Protein AF-A0A3D2XGV3-F1 (afdb_monomer)

Foldseek 3Di:
DLVVLQVVLVVAPDLVRNLVSLVVSLVVLVVVLVVLVVQVVDPPHDHDPVVNVVSVVVNVVSVVCNVVSVVD

pLDDT: mean 95.12, std 5.98, range [54.66, 98.5]

Secondary structure (DSSP, 8-state):
-HHHHHHHHTT-SSHHHHHHHHHHHHHHHHHHHHHHHHHHT-TTS---HHHHHHHHHHHHHHHHHHHHHHH-

Solvent-accessible surface area (backbone atoms only — not comparable to full-atom values): 4011 Å² total; per-residue (Å²): 109,36,67,56,30,50,57,53,28,75,70,40,93,40,70,69,48,25,47,50,30,42,51,50,20,46,49,49,47,50,53,50,49,53,50,50,53,55,39,66,71,34,93,89,49,94,61,65,70,65,58,57,54,56,47,50,53,51,46,54,52,45,52,49,52,50,55,57,69,63,74,110

Radius of gyration: 14.16 Å; Cα contacts (8 Å, |Δi|>4): 52; chains: 1; bounding box: 36×17×42 Å

Nearest PDB structures (foldseek):
  6jyi-assembly1_B  TM=5.050E-01  e=7.604E+00  Bacillus cereus ATCC 14579
  6voa-assembly1_B  TM=4.233E-01  e=7.604E+00  Bos taurus

Structure (mmCIF, N/CA/C/O backbone):
data_AF-A0A3D2XGV3-F1
#
_entry.id   AF-A0A3D2XGV3-F1
#
loop_
_atom_site.group_PDB
_atom_site.id
_atom_site.type_symbol
_atom_site.label_atom_id
_atom_site.label_alt_id
_atom_site.label_comp_id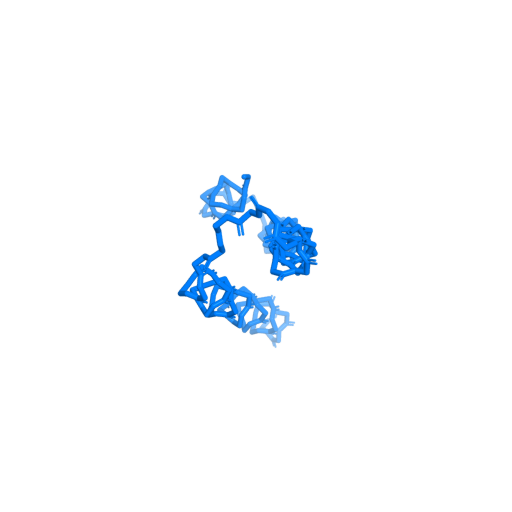
_atom_site.label_asym_id
_atom_site.label_entity_id
_atom_site.label_seq_id
_atom_site.pdbx_PDB_ins_code
_atom_site.Cartn_x
_atom_site.Cartn_y
_atom_site.Cartn_z
_atom_site.occupancy
_atom_site.B_iso_or_equiv
_atom_site.auth_seq_id
_atom_site.auth_comp_id
_atom_site.auth_asym_id
_atom_site.auth_atom_id
_atom_site.pdbx_PDB_model_num
ATOM 1 N N . SER A 1 1 ? 8.626 1.134 3.083 1.00 86.12 1 SER A N 1
ATOM 2 C CA . SER A 1 1 ? 7.885 1.759 4.191 1.00 86.12 1 SER A CA 1
ATOM 3 C C . SER A 1 1 ? 6.427 1.295 4.303 1.00 86.12 1 SER A C 1
ATOM 5 O O . SER A 1 1 ? 5.944 1.205 5.426 1.00 86.12 1 SER A O 1
ATOM 7 N N . ILE A 1 2 ? 5.761 0.878 3.205 1.00 97.06 2 ILE A N 1
ATOM 8 C CA . ILE A 1 2 ? 4.329 0.483 3.193 1.00 97.06 2 ILE A CA 1
ATOM 9 C C . ILE A 1 2 ? 3.977 -0.485 4.334 1.00 97.06 2 ILE A C 1
ATOM 11 O O . ILE A 1 2 ? 3.107 -0.202 5.155 1.00 97.06 2 ILE A O 1
ATOM 15 N N . GLY A 1 3 ? 4.690 -1.612 4.417 1.00 97.25 3 GLY A N 1
ATOM 16 C CA . GLY A 1 3 ? 4.439 -2.637 5.434 1.00 97.25 3 GLY A CA 1
ATOM 17 C C . GLY A 1 3 ? 4.698 -2.172 6.870 1.00 97.25 3 GLY A C 1
ATOM 18 O O . GLY A 1 3 ? 4.005 -2.619 7.777 1.00 97.25 3 GLY A O 1
ATOM 19 N N . ALA A 1 4 ? 5.635 -1.242 7.085 1.00 97.88 4 ALA A N 1
ATOM 20 C CA . ALA A 1 4 ? 5.918 -0.703 8.415 1.00 97.88 4 ALA A CA 1
ATOM 21 C C . ALA A 1 4 ? 4.728 0.117 8.934 1.00 97.88 4 ALA A C 1
ATOM 23 O O . ALA A 1 4 ? 4.238 -0.143 10.029 1.00 97.88 4 ALA A O 1
ATOM 24 N N . ASN A 1 5 ? 4.181 1.010 8.104 1.00 97.75 5 ASN A N 1
ATOM 25 C CA . ASN A 1 5 ? 2.982 1.779 8.444 1.00 97.75 5 ASN A CA 1
ATOM 26 C C . ASN A 1 5 ? 1.756 0.878 8.682 1.00 97.75 5 ASN A C 1
ATOM 28 O O . ASN A 1 5 ? 0.968 1.132 9.593 1.00 97.75 5 ASN A O 1
ATOM 32 N N . VAL A 1 6 ? 1.600 -0.199 7.901 1.00 98.12 6 VAL A N 1
ATOM 33 C CA . VAL A 1 6 ? 0.535 -1.200 8.114 1.00 98.12 6 VAL A CA 1
ATOM 34 C C . VAL A 1 6 ? 0.704 -1.929 9.447 1.00 98.12 6 VAL A C 1
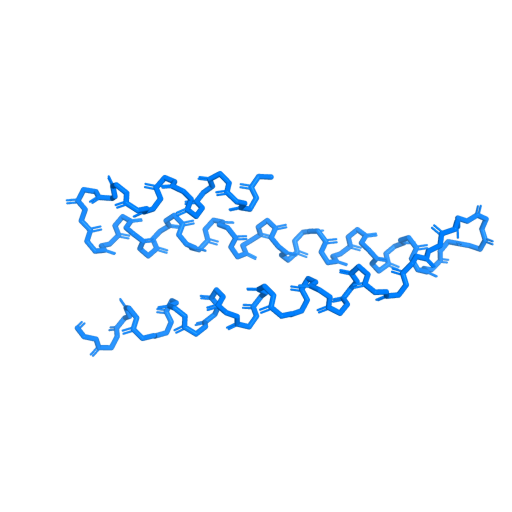ATOM 36 O O . VAL A 1 6 ? -0.287 -2.151 10.145 1.00 98.12 6 VAL A O 1
ATOM 39 N N . PHE A 1 7 ? 1.937 -2.300 9.802 1.00 97.94 7 PHE A N 1
ATOM 40 C CA . PHE A 1 7 ? 2.248 -2.981 11.058 1.00 97.94 7 PHE A CA 1
ATOM 41 C C . PHE A 1 7 ? 2.012 -2.069 12.266 1.00 97.94 7 PHE A C 1
ATOM 43 O O . PHE A 1 7 ? 1.368 -2.466 13.234 1.00 97.94 7 PHE A O 1
ATOM 50 N N . GLU A 1 8 ? 2.447 -0.814 12.185 1.00 97.00 8 GLU A N 1
ATOM 51 C CA . GLU A 1 8 ? 2.171 0.183 13.216 1.00 97.00 8 GLU A CA 1
ATOM 52 C C . GLU A 1 8 ? 0.677 0.471 13.384 1.00 97.00 8 GLU A C 1
ATOM 54 O O . GLU A 1 8 ? 0.218 0.684 14.506 1.00 97.00 8 GLU A O 1
ATOM 59 N N . ALA A 1 9 ? -0.092 0.465 12.291 1.00 97.44 9 ALA A N 1
ATOM 60 C CA . ALA A 1 9 ? -1.538 0.643 12.349 1.00 97.44 9 ALA A CA 1
ATOM 61 C C . ALA A 1 9 ? -2.230 -0.469 13.153 1.00 97.44 9 ALA A C 1
ATOM 63 O O . ALA A 1 9 ? -3.271 -0.211 13.748 1.00 97.44 9 ALA A O 1
ATOM 64 N N . GLN A 1 10 ? -1.655 -1.676 13.244 1.00 96.69 10 GLN A N 1
ATOM 65 C CA . GLN A 1 10 ? -2.225 -2.754 14.070 1.00 96.69 10 GLN A CA 1
ATOM 66 C C . GLN A 1 10 ? -2.250 -2.411 15.565 1.00 96.69 10 GLN A C 1
ATOM 68 O O . GLN A 1 10 ? -3.058 -2.964 16.303 1.00 96.69 10 GLN A O 1
ATOM 73 N N . ASN A 1 11 ? -1.391 -1.488 16.003 1.00 97.00 11 ASN A N 1
ATOM 74 C CA . ASN A 1 11 ? -1.291 -1.023 17.386 1.00 97.00 11 ASN A CA 1
ATOM 75 C C . ASN A 1 11 ? -1.752 0.439 17.524 1.00 97.00 11 ASN A C 1
ATOM 77 O O . ASN A 1 11 ? -1.246 1.172 18.370 1.00 97.00 11 ASN A O 1
ATOM 81 N N . ALA A 1 12 ? -2.663 0.888 16.656 1.00 96.81 12 ALA A N 1
ATOM 82 C CA . ALA A 1 12 ? -3.145 2.264 16.660 1.00 96.81 12 ALA A CA 1
ATOM 83 C C . ALA A 1 12 ? -3.902 2.616 17.950 1.00 96.81 12 ALA A C 1
ATOM 85 O O . ALA A 1 12 ? -4.737 1.850 18.432 1.00 96.81 12 ALA A O 1
ATOM 86 N N . GLU A 1 13 ? -3.672 3.825 18.459 1.00 96.06 13 GLU A N 1
ATOM 87 C CA . GLU A 1 13 ? -4.277 4.315 19.710 1.00 96.06 13 GLU A CA 1
ATOM 88 C C . GLU A 1 13 ? -5.756 4.690 19.542 1.00 96.06 13 GLU A C 1
ATOM 90 O O . GLU A 1 13 ? -6.518 4.802 20.502 1.00 96.06 13 GLU A O 1
ATOM 95 N N . SER A 1 14 ? -6.180 4.909 18.298 1.00 96.88 14 SER A N 1
ATOM 96 C CA . SER A 1 14 ? -7.562 5.206 17.950 1.00 96.88 14 SER A CA 1
ATOM 97 C C . SER A 1 14 ? -7.871 4.791 16.518 1.00 96.88 14 SER A C 1
ATOM 99 O O . SER A 1 14 ? -6.987 4.559 15.692 1.00 96.88 14 SER A O 1
ATOM 101 N N . ARG A 1 15 ? -9.158 4.789 16.171 1.00 95.94 15 ARG A N 1
ATOM 102 C CA . ARG A 1 15 ? -9.591 4.565 14.790 1.00 95.94 15 ARG A CA 1
ATOM 103 C C . ARG A 1 15 ? -9.089 5.647 13.829 1.00 95.94 15 ARG A C 1
ATOM 105 O O . ARG A 1 15 ? -8.763 5.346 12.684 1.00 95.94 15 ARG A O 1
ATOM 112 N N . ALA A 1 16 ? -9.025 6.901 14.275 1.00 97.19 16 ALA A N 1
ATOM 113 C CA . ALA A 1 16 ? -8.496 7.989 13.458 1.00 97.19 16 ALA A CA 1
ATOM 114 C C . ALA A 1 16 ? -7.000 7.788 13.171 1.00 97.19 16 ALA A C 1
ATOM 116 O O . ALA A 1 16 ? -6.580 7.963 12.027 1.00 97.19 16 ALA A O 1
ATOM 117 N N . ASP A 1 17 ? -6.239 7.351 14.179 1.00 97.75 17 ASP A N 1
ATOM 118 C CA . ASP A 1 17 ? -4.823 6.998 14.045 1.00 97.75 17 ASP A CA 1
ATOM 119 C C . ASP A 1 17 ? -4.628 5.793 13.107 1.00 97.75 17 ASP A C 1
ATOM 121 O O . ASP A 1 17 ? -3.859 5.873 12.151 1.00 97.75 17 ASP A O 1
ATOM 125 N N . PHE A 1 18 ? -5.438 4.736 13.253 1.00 98.25 18 PHE A N 1
ATOM 126 C CA . PHE A 1 18 ? -5.446 3.594 12.329 1.00 98.25 18 PHE A CA 1
ATOM 127 C C . PHE A 1 18 ? -5.623 4.044 10.872 1.00 98.25 18 PHE A C 1
ATOM 129 O O . PHE A 1 18 ? -4.833 3.696 9.993 1.00 98.25 18 PHE A O 1
A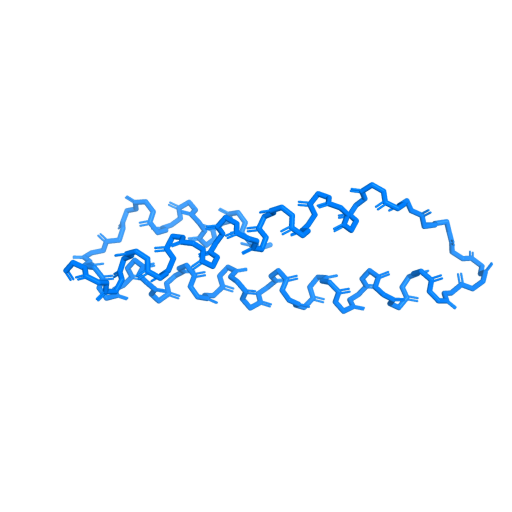TOM 136 N N . ILE A 1 19 ? -6.650 4.861 10.600 1.00 97.94 19 ILE A N 1
ATOM 137 C CA . ILE A 1 19 ? -6.920 5.382 9.252 1.00 97.94 19 ILE A CA 1
ATOM 138 C C . ILE A 1 19 ? -5.763 6.262 8.772 1.00 97.94 19 ILE A C 1
ATOM 140 O O . ILE A 1 19 ? -5.431 6.238 7.585 1.00 97.94 19 ILE A O 1
ATOM 144 N N . HIS A 1 20 ? -5.176 7.070 9.656 1.00 97.75 20 HIS A N 1
ATOM 145 C CA . HIS A 1 20 ? -4.052 7.935 9.323 1.00 97.75 20 HIS A CA 1
ATOM 146 C C . HIS A 1 20 ? -2.836 7.114 8.879 1.00 97.75 20 HIS A C 1
ATOM 148 O O . HIS A 1 20 ? -2.347 7.330 7.771 1.00 97.75 20 HIS A O 1
ATOM 154 N N . LYS A 1 21 ? -2.425 6.111 9.662 1.00 98.31 21 LYS A N 1
ATOM 155 C CA . LYS A 1 21 ? -1.304 5.218 9.329 1.00 98.31 21 LYS A CA 1
ATOM 156 C C . LYS A 1 21 ? -1.558 4.413 8.051 1.00 98.31 21 LYS A C 1
ATOM 158 O O . LYS A 1 21 ? -0.697 4.363 7.174 1.00 98.31 21 LYS A O 1
ATOM 163 N N . MET A 1 22 ? -2.778 3.901 7.853 1.00 98.31 22 MET A N 1
ATOM 164 C CA . MET A 1 22 ? -3.158 3.243 6.593 1.00 98.31 22 MET A CA 1
ATOM 165 C C . MET A 1 22 ? -3.090 4.191 5.385 1.00 98.31 22 MET A C 1
ATOM 167 O O . MET A 1 22 ? -2.678 3.787 4.298 1.00 98.31 22 MET A O 1
ATOM 171 N N . LYS A 1 23 ? -3.444 5.474 5.552 1.00 98.00 23 LYS A N 1
ATOM 172 C CA . LYS A 1 23 ? -3.279 6.484 4.492 1.00 98.00 23 LYS A CA 1
ATOM 173 C C . LYS A 1 23 ? -1.811 6.772 4.184 1.00 98.00 23 LYS A C 1
ATOM 175 O O . LYS A 1 23 ? -1.513 7.050 3.027 1.00 98.00 23 LYS A O 1
ATOM 180 N N . ILE A 1 24 ? -0.914 6.733 5.172 1.00 98.38 24 ILE A N 1
ATOM 181 C CA . ILE A 1 24 ? 0.530 6.863 4.923 1.00 98.38 24 ILE A CA 1
ATOM 182 C C . ILE A 1 24 ? 1.009 5.674 4.084 1.00 98.38 24 ILE A C 1
ATOM 184 O O . ILE A 1 24 ? 1.596 5.891 3.029 1.00 98.38 24 ILE A O 1
ATOM 188 N N . ALA A 1 25 ? 0.649 4.442 4.460 1.00 98.50 25 ALA A N 1
ATOM 189 C CA . ALA A 1 25 ? 0.970 3.253 3.666 1.00 98.50 25 ALA A CA 1
ATOM 190 C C . ALA A 1 25 ? 0.469 3.363 2.210 1.00 98.50 25 ALA A C 1
ATOM 192 O O . ALA A 1 25 ? 1.194 3.036 1.272 1.00 98.50 25 ALA A O 1
ATOM 193 N N . ALA A 1 26 ? -0.749 3.880 2.002 1.00 98.25 26 ALA A N 1
ATOM 194 C CA . ALA A 1 26 ? -1.311 4.089 0.665 1.00 98.25 26 ALA A CA 1
ATOM 195 C C . ALA A 1 26 ? -0.563 5.162 -0.154 1.00 98.25 26 ALA A C 1
ATOM 197 O O . ALA A 1 26 ? -0.413 5.016 -1.371 1.00 98.25 26 ALA A O 1
ATOM 198 N N . LYS A 1 27 ? -0.071 6.229 0.492 1.00 98.06 27 LYS A N 1
ATOM 199 C CA . LYS A 1 27 ? 0.778 7.240 -0.163 1.00 98.06 27 LYS A CA 1
ATOM 200 C C . LYS A 1 27 ? 2.093 6.626 -0.630 1.00 98.06 27 LYS A C 1
ATOM 202 O O . LYS A 1 27 ? 2.447 6.774 -1.792 1.00 98.06 27 LYS A O 1
ATOM 207 N N . GLU A 1 28 ? 2.753 5.862 0.230 1.00 98.25 28 GLU A N 1
ATOM 208 C CA . GLU A 1 28 ? 4.015 5.193 -0.105 1.00 98.25 28 GLU A CA 1
ATOM 209 C C . GLU A 1 28 ? 3.843 4.141 -1.211 1.00 98.25 28 GLU A C 1
ATOM 211 O O . GLU A 1 28 ? 4.716 3.981 -2.065 1.00 98.25 28 GLU A O 1
ATOM 216 N N . ALA A 1 29 ? 2.700 3.449 -1.247 1.00 98.25 29 ALA A N 1
ATOM 217 C CA . ALA A 1 29 ? 2.355 2.550 -2.346 1.00 98.25 29 ALA A CA 1
ATOM 218 C C . ALA A 1 29 ? 2.180 3.309 -3.671 1.00 98.25 29 ALA A C 1
ATOM 220 O O . ALA A 1 29 ? 2.661 2.858 -4.707 1.00 98.25 29 ALA A O 1
ATOM 221 N N . SER A 1 30 ? 1.569 4.495 -3.631 1.00 97.12 30 SER A N 1
ATOM 222 C CA . SER A 1 30 ? 1.414 5.360 -4.809 1.00 97.12 30 SER A CA 1
ATOM 223 C C . SER A 1 30 ? 2.759 5.902 -5.310 1.00 97.12 30 SER A C 1
ATOM 225 O O . SER A 1 30 ? 3.007 5.925 -6.513 1.00 97.12 30 SER A O 1
ATOM 227 N N . GLU A 1 31 ? 3.658 6.288 -4.401 1.00 97.94 31 GLU A N 1
ATOM 228 C CA . GLU A 1 31 ? 5.033 6.681 -4.742 1.00 97.94 31 GLU A CA 1
ATOM 229 C C . GLU A 1 31 ? 5.813 5.513 -5.358 1.00 97.94 31 GLU A C 1
ATOM 231 O O . GLU A 1 31 ? 6.492 5.679 -6.369 1.00 97.94 31 GLU A O 1
ATOM 236 N N . THR A 1 32 ? 5.670 4.308 -4.801 1.00 97.50 32 THR A N 1
ATOM 237 C CA . THR A 1 32 ? 6.289 3.092 -5.353 1.00 97.50 32 THR A CA 1
ATOM 238 C C . THR A 1 32 ? 5.765 2.795 -6.760 1.00 97.50 32 THR A C 1
ATOM 240 O O . THR A 1 32 ? 6.547 2.446 -7.641 1.00 97.50 32 THR A O 1
ATOM 243 N N . LEU A 1 33 ? 4.465 2.991 -7.008 1.00 97.00 33 LEU A N 1
ATOM 244 C CA . LEU A 1 33 ? 3.869 2.804 -8.331 1.00 97.00 33 LEU A CA 1
ATOM 245 C C . LEU A 1 33 ? 4.466 3.778 -9.348 1.00 97.00 33 LEU A C 1
ATOM 247 O O . LEU A 1 33 ? 4.796 3.371 -10.459 1.00 97.00 33 LEU A O 1
ATOM 251 N N . TYR A 1 34 ? 4.649 5.042 -8.962 1.00 96.50 34 TYR A N 1
ATOM 252 C CA . TYR A 1 34 ? 5.323 6.025 -9.806 1.00 96.50 34 TYR A CA 1
ATOM 253 C C . TYR A 1 34 ? 6.741 5.572 -10.181 1.00 96.50 34 TYR A C 1
ATOM 255 O O . TYR A 1 34 ? 7.094 5.591 -11.360 1.00 96.50 34 TYR A O 1
ATOM 263 N N . TRP A 1 35 ? 7.529 5.080 -9.219 1.00 95.88 35 TRP A N 1
ATOM 264 C CA . TRP A 1 35 ? 8.863 4.545 -9.507 1.00 95.88 35 TRP A CA 1
ATOM 265 C C . TRP A 1 35 ? 8.828 3.334 -10.440 1.00 95.88 35 TRP A C 1
ATOM 267 O O . TRP A 1 35 ? 9.621 3.274 -11.376 1.00 95.88 35 TRP A O 1
ATOM 277 N N . LEU A 1 36 ? 7.886 2.407 -10.248 1.00 95.31 36 LEU A N 1
ATOM 278 C CA . LEU A 1 36 ? 7.731 1.255 -11.139 1.00 95.31 36 LEU A CA 1
ATOM 279 C C . LEU A 1 36 ? 7.369 1.667 -12.570 1.00 95.31 36 LEU A C 1
ATOM 281 O O . LEU A 1 36 ? 7.883 1.063 -13.504 1.00 95.31 36 LEU A O 1
ATOM 285 N N . ILE A 1 37 ? 6.547 2.704 -12.753 1.00 94.19 37 ILE A N 1
ATOM 286 C CA . ILE A 1 37 ? 6.233 3.249 -14.084 1.00 94.19 37 ILE A CA 1
ATOM 287 C C . ILE A 1 37 ? 7.490 3.833 -14.741 1.00 94.19 37 ILE A C 1
ATOM 289 O O . ILE A 1 37 ? 7.724 3.605 -15.925 1.00 94.19 37 ILE A O 1
ATOM 293 N N . LEU A 1 38 ? 8.329 4.553 -13.990 1.00 94.38 38 LEU A N 1
ATOM 294 C CA . LEU A 1 38 ? 9.597 5.063 -14.524 1.00 94.38 38 LEU A CA 1
ATOM 295 C C . LEU A 1 38 ? 10.562 3.930 -14.895 1.00 94.38 38 LEU A C 1
ATOM 297 O O . LEU A 1 38 ? 11.226 4.003 -15.928 1.00 94.38 38 LEU A O 1
ATOM 301 N N . CYS A 1 39 ? 10.626 2.875 -14.080 1.00 93.94 39 CYS A N 1
ATOM 302 C CA . CYS A 1 39 ? 11.410 1.677 -14.373 1.00 93.94 39 CYS A CA 1
ATOM 303 C C . CYS A 1 39 ? 10.913 0.961 -15.637 1.00 93.94 39 CYS A C 1
ATOM 305 O O . CYS A 1 39 ? 11.731 0.592 -16.472 1.00 93.94 39 CYS A O 1
ATOM 307 N N . GLU A 1 40 ? 9.596 0.810 -15.798 1.00 93.62 40 GLU A N 1
ATOM 308 C CA . GLU A 1 40 ? 8.946 0.225 -16.983 1.00 93.62 4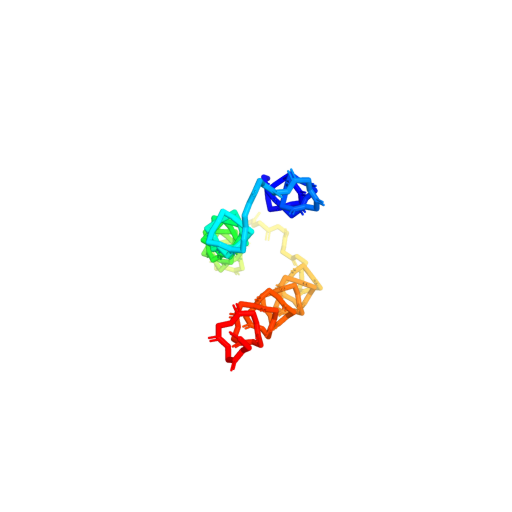0 GLU A CA 1
ATOM 309 C C . GLU A 1 40 ? 9.270 1.014 -18.262 1.00 93.62 40 GLU A C 1
ATOM 311 O O . GLU A 1 40 ? 9.462 0.436 -19.329 1.00 93.62 40 GLU A O 1
ATOM 316 N N . GLN A 1 41 ? 9.374 2.340 -18.158 1.00 93.19 41 GLN A N 1
ATOM 317 C CA . GLN A 1 41 ? 9.690 3.225 -19.282 1.00 93.19 41 GLN A CA 1
ATOM 318 C C . GLN A 1 41 ? 11.191 3.338 -19.583 1.00 93.19 41 GLN A C 1
ATOM 320 O O . GLN A 1 41 ? 11.561 3.971 -20.573 1.00 93.19 41 GLN A O 1
ATOM 325 N N . SER A 1 42 ? 12.063 2.754 -18.757 1.00 94.00 42 SER A N 1
ATOM 326 C CA . SER A 1 42 ? 13.513 2.839 -18.928 1.00 94.00 42 SER A CA 1
ATOM 327 C C . SER A 1 42 ? 14.028 1.697 -19.819 1.00 94.00 42 SER A C 1
ATOM 329 O O . SER A 1 42 ? 14.070 0.549 -19.379 1.00 94.00 42 SER A O 1
ATOM 331 N N . PRO A 1 43 ? 14.494 1.975 -21.054 1.00 85.81 43 PRO A N 1
ATOM 332 C CA . PRO A 1 43 ? 14.832 0.929 -22.024 1.00 85.81 43 PRO A CA 1
ATOM 333 C C . PRO A 1 43 ? 16.037 0.062 -21.628 1.00 85.81 43 PRO A C 1
ATOM 335 O O . PRO A 1 43 ? 16.225 -1.018 -22.180 1.00 85.81 43 PRO A O 1
ATOM 338 N N . ALA A 1 44 ? 16.874 0.540 -20.704 1.00 88.50 44 ALA A N 1
ATOM 339 C CA . ALA A 1 44 ? 18.073 -0.155 -20.234 1.00 88.50 44 ALA A CA 1
ATOM 340 C C . ALA A 1 44 ? 17.880 -0.835 -18.866 1.00 88.50 44 ALA A C 1
ATOM 342 O O . ALA A 1 44 ? 18.839 -1.371 -18.310 1.00 88.50 44 ALA A O 1
ATOM 343 N N . TYR A 1 45 ? 16.670 -0.792 -18.300 1.00 90.69 45 TYR A N 1
ATOM 344 C CA . TYR A 1 45 ? 16.369 -1.364 -16.994 1.00 90.69 45 TYR A CA 1
ATOM 345 C C . TYR A 1 45 ? 15.549 -2.645 -17.142 1.00 90.69 45 TYR A C 1
ATOM 347 O O . TYR A 1 45 ? 14.561 -2.685 -17.871 1.00 90.69 45 TYR A O 1
ATOM 355 N N . TYR A 1 46 ? 15.947 -3.700 -16.431 1.00 86.81 46 TYR A N 1
ATOM 356 C CA . TYR A 1 46 ? 15.126 -4.901 -16.338 1.00 86.81 46 TYR A CA 1
ATOM 357 C C . TYR A 1 46 ? 13.911 -4.608 -15.457 1.00 86.81 46 TYR A C 1
ATOM 359 O O . TYR A 1 46 ? 14.050 -4.358 -14.260 1.00 86.81 46 TYR A O 1
ATOM 367 N N . TYR A 1 47 ? 12.727 -4.645 -16.057 1.00 90.62 47 TYR A N 1
ATOM 368 C CA . TYR A 1 47 ? 11.464 -4.432 -15.372 1.00 90.62 47 TYR A CA 1
ATOM 369 C C . TYR A 1 47 ? 10.690 -5.746 -15.258 1.00 90.62 47 TYR A C 1
ATOM 371 O O . TYR A 1 47 ? 10.431 -6.415 -16.257 1.00 90.62 47 TYR A O 1
ATOM 379 N N . ASP A 1 48 ? 10.301 -6.096 -14.033 1.00 91.50 48 ASP A N 1
ATOM 380 C CA . ASP A 1 48 ? 9.417 -7.226 -13.763 1.00 91.50 48 ASP A CA 1
ATOM 381 C C . ASP A 1 48 ? 7.969 -6.736 -13.635 1.00 91.50 48 ASP A C 1
ATOM 383 O O . ASP A 1 48 ? 7.607 -6.052 -12.673 1.00 91.50 48 ASP A O 1
ATOM 387 N N . ALA A 1 49 ? 7.133 -7.108 -14.606 1.00 89.62 49 ALA A N 1
ATOM 388 C CA . ALA A 1 49 ? 5.721 -6.738 -14.641 1.00 89.62 49 ALA A CA 1
ATOM 389 C C . ALA A 1 49 ? 4.934 -7.245 -13.418 1.00 89.62 49 ALA A C 1
ATOM 391 O O . ALA A 1 49 ? 3.982 -6.585 -12.991 1.00 89.62 49 ALA A O 1
ATOM 392 N N . ASN A 1 50 ? 5.367 -8.349 -12.795 1.00 95.00 50 ASN A N 1
ATOM 393 C CA . ASN A 1 50 ? 4.708 -8.907 -11.611 1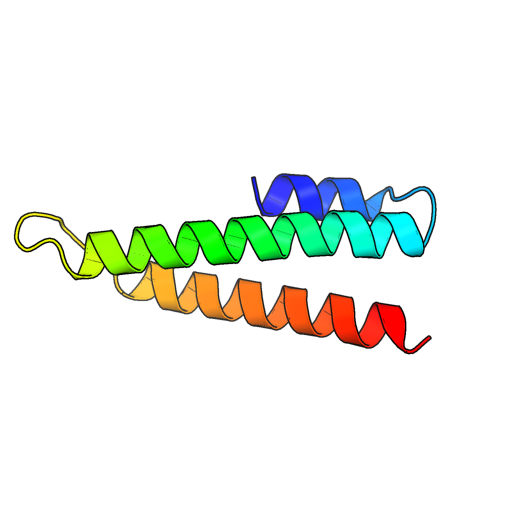.00 95.00 50 ASN A CA 1
ATOM 394 C C . ASN A 1 50 ? 4.789 -7.961 -10.401 1.00 95.00 50 ASN A C 1
ATOM 396 O O . ASN A 1 50 ? 3.931 -8.007 -9.516 1.00 95.00 50 ASN A O 1
ATOM 400 N N . LEU A 1 51 ? 5.791 -7.070 -10.351 1.00 95.06 51 LEU A N 1
ATOM 401 C CA . LEU A 1 51 ? 5.9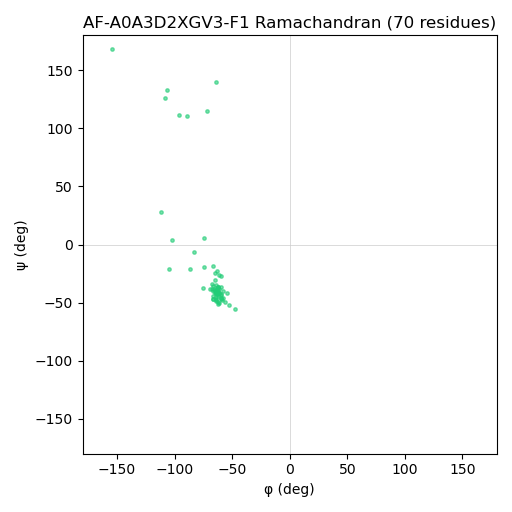37 -6.099 -9.262 1.00 95.06 51 LEU A CA 1
ATOM 402 C C . LEU A 1 51 ? 4.797 -5.079 -9.253 1.00 95.06 51 LEU A C 1
ATOM 404 O O . LEU A 1 51 ? 4.318 -4.699 -8.186 1.00 95.06 51 LEU A O 1
ATOM 408 N N . LYS A 1 52 ? 4.349 -4.638 -10.432 1.00 94.56 52 LYS A N 1
ATOM 409 C CA . LYS A 1 52 ? 3.245 -3.678 -10.557 1.00 94.56 52 LYS A CA 1
ATOM 410 C C . LYS A 1 52 ? 1.901 -4.333 -10.288 1.00 94.56 52 LYS A C 1
ATOM 412 O O . LYS A 1 52 ? 1.072 -3.705 -9.641 1.00 94.56 52 LYS A O 1
ATOM 417 N N . GLU A 1 53 ? 1.710 -5.580 -10.713 1.00 95.19 53 GLU A N 1
ATOM 418 C CA . GLU A 1 53 ? 0.512 -6.356 -10.373 1.00 95.19 53 GLU A CA 1
ATOM 419 C C . GLU A 1 53 ? 0.398 -6.565 -8.856 1.00 95.19 53 GLU A C 1
ATOM 421 O O . GLU A 1 53 ? -0.602 -6.178 -8.252 1.00 95.19 53 GLU A O 1
ATOM 426 N N . SER A 1 54 ? 1.471 -7.038 -8.215 1.00 96.94 54 SER A N 1
ATOM 427 C CA . SER A 1 54 ? 1.524 -7.212 -6.755 1.00 96.94 54 SER A CA 1
ATOM 428 C C . SER A 1 54 ? 1.273 -5.898 -6.005 1.00 96.94 54 SER A C 1
ATOM 430 O O . SER A 1 54 ? 0.592 -5.863 -4.979 1.00 96.94 54 SER A O 1
ATOM 432 N N . LEU A 1 55 ? 1.817 -4.784 -6.507 1.00 97.62 55 LEU A N 1
ATOM 433 C CA . LEU A 1 55 ? 1.593 -3.474 -5.906 1.00 97.62 55 LEU A CA 1
ATOM 434 C C . LEU A 1 55 ? 0.145 -2.988 -6.088 1.00 97.62 55 LEU A C 1
ATOM 436 O O . LEU A 1 55 ? -0.402 -2.398 -5.156 1.00 97.62 55 LEU A O 1
ATOM 440 N N . ASP A 1 56 ? -0.487 -3.242 -7.238 1.00 96.50 56 ASP A N 1
ATOM 441 C CA . ASP A 1 56 ? -1.898 -2.902 -7.478 1.00 96.50 56 ASP A CA 1
ATOM 442 C C . ASP A 1 56 ? -2.818 -3.644 -6.500 1.00 96.50 56 ASP A C 1
ATOM 444 O O . ASP A 1 56 ? -3.722 -3.040 -5.917 1.00 96.50 56 ASP A O 1
ATOM 448 N N . GLU A 1 57 ? -2.544 -4.924 -6.231 1.00 97.81 57 GLU A N 1
ATOM 449 C CA . GLU A 1 57 ? -3.267 -5.692 -5.211 1.00 97.81 57 GLU A CA 1
ATOM 450 C C . GLU A 1 57 ? -3.148 -5.052 -3.822 1.00 97.81 57 GLU A C 1
ATOM 452 O O . GLU A 1 57 ? -4.159 -4.834 -3.145 1.00 97.81 57 GLU A O 1
ATOM 457 N N . ILE A 1 58 ? -1.931 -4.675 -3.414 1.00 98.12 58 ILE A N 1
ATOM 458 C CA . ILE A 1 58 ? -1.688 -3.989 -2.137 1.00 98.12 58 ILE A CA 1
ATOM 459 C C . ILE A 1 58 ? -2.465 -2.668 -2.075 1.00 98.12 58 ILE A C 1
ATOM 461 O O . ILE A 1 58 ? -3.129 -2.393 -1.0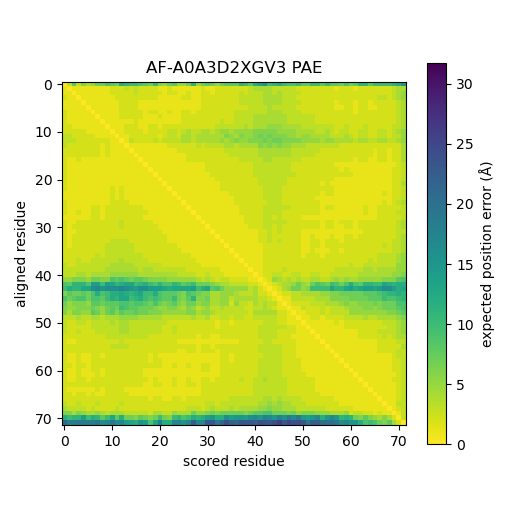72 1.00 98.12 58 ILE A O 1
ATOM 465 N N . ILE A 1 59 ? -2.433 -1.860 -3.140 1.00 98.19 59 ILE A N 1
ATOM 466 C CA . ILE A 1 59 ? -3.168 -0.589 -3.211 1.00 98.19 59 ILE A CA 1
ATOM 467 C C . ILE A 1 59 ? -4.671 -0.833 -3.043 1.00 98.19 59 ILE A C 1
ATOM 469 O O . ILE A 1 59 ? -5.306 -0.171 -2.220 1.00 98.19 59 ILE A O 1
ATOM 473 N N . ARG A 1 60 ? -5.245 -1.813 -3.752 1.00 98.19 60 ARG A N 1
ATOM 474 C CA . ARG A 1 60 ? -6.673 -2.157 -3.643 1.00 98.19 60 ARG A CA 1
ATOM 475 C C . ARG A 1 60 ? -7.059 -2.573 -2.229 1.00 98.19 60 ARG A C 1
ATOM 477 O O . ARG A 1 60 ? -8.090 -2.119 -1.723 1.00 98.19 60 ARG A O 1
ATOM 484 N N . ILE A 1 61 ? -6.238 -3.399 -1.582 1.00 98.38 61 ILE A N 1
ATOM 485 C CA . ILE A 1 61 ? -6.459 -3.842 -0.201 1.00 98.38 61 ILE A CA 1
ATOM 486 C C . ILE A 1 61 ? -6.436 -2.639 0.749 1.00 98.38 61 ILE A C 1
ATOM 488 O O . ILE A 1 61 ? -7.384 -2.447 1.514 1.00 98.38 61 ILE A O 1
ATOM 492 N N . LEU A 1 62 ? -5.414 -1.780 0.663 1.00 98.12 62 LEU A N 1
ATOM 493 C CA . LEU A 1 62 ? -5.304 -0.574 1.490 1.00 98.12 62 LEU A CA 1
ATOM 494 C C . LEU A 1 62 ? -6.495 0.370 1.281 1.00 98.12 62 LEU A C 1
ATOM 496 O O . LEU A 1 62 ? -7.105 0.828 2.251 1.00 98.12 62 LEU A O 1
ATOM 500 N N . SER A 1 63 ? -6.881 0.625 0.030 1.00 97.56 63 SER A N 1
ATOM 501 C CA . SER A 1 63 ? -8.044 1.449 -0.306 1.00 97.56 63 SER A CA 1
ATOM 502 C C . SER A 1 63 ? -9.333 0.876 0.273 1.00 97.56 63 SER A C 1
ATOM 504 O O . SER A 1 63 ? -10.141 1.629 0.828 1.00 97.56 63 SER A O 1
ATOM 506 N N . LYS A 1 64 ? -9.524 -0.448 0.195 1.00 98.12 64 LYS A N 1
ATOM 507 C CA . LYS A 1 64 ? -10.700 -1.109 0.761 1.00 98.12 64 LYS A CA 1
ATOM 508 C C . LYS A 1 64 ? -10.737 -0.969 2.280 1.00 98.12 64 LYS A C 1
ATOM 510 O O . LYS A 1 64 ? -11.774 -0.552 2.792 1.00 98.12 64 LYS A O 1
ATOM 515 N N . ILE A 1 65 ? -9.620 -1.232 2.965 1.00 97.81 65 ILE A N 1
ATOM 516 C CA . ILE A 1 65 ? -9.481 -1.073 4.421 1.00 97.81 65 ILE A CA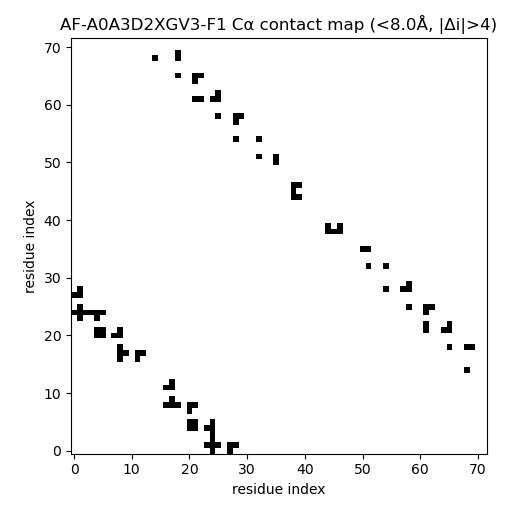 1
ATOM 517 C C . ILE A 1 65 ? -9.827 0.360 4.835 1.00 97.81 65 ILE A C 1
ATOM 519 O O . ILE A 1 65 ? -10.656 0.566 5.716 1.00 97.81 65 ILE A O 1
ATOM 523 N N . ILE A 1 66 ? -9.252 1.368 4.173 1.00 97.69 66 ILE A N 1
ATOM 524 C CA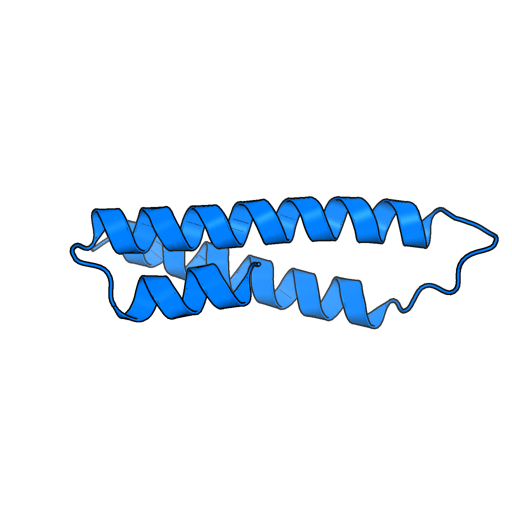 . ILE A 1 66 ? -9.513 2.781 4.489 1.00 97.69 66 ILE A CA 1
ATOM 525 C C . ILE A 1 66 ? -10.992 3.133 4.287 1.00 97.69 66 ILE A C 1
ATOM 527 O O . ILE A 1 66 ? -11.558 3.871 5.094 1.00 97.69 66 ILE A O 1
ATOM 531 N N . ALA A 1 67 ? -11.626 2.646 3.217 1.00 97.25 67 ALA A N 1
ATOM 532 C CA . ALA A 1 67 ? -13.030 2.932 2.930 1.00 97.25 67 ALA A CA 1
ATOM 533 C C . ALA A 1 67 ? -13.972 2.309 3.975 1.00 97.25 67 ALA A C 1
ATOM 535 O O . ALA A 1 67 ? -14.856 2.988 4.508 1.00 97.25 67 ALA A O 1
ATOM 536 N N . THR A 1 68 ? -13.762 1.037 4.320 1.00 96.94 68 THR A N 1
ATOM 537 C CA . THR A 1 68 ? -14.573 0.347 5.334 1.00 96.94 68 THR A CA 1
ATOM 538 C C . THR A 1 68 ? -14.334 0.922 6.726 1.00 96.94 68 THR A C 1
ATOM 540 O O . THR A 1 68 ? -15.285 1.151 7.471 1.00 96.94 68 THR A O 1
ATOM 543 N N . SER A 1 69 ? -13.089 1.283 7.041 1.00 95.25 69 SER A N 1
ATOM 544 C CA . SER A 1 69 ? -12.716 1.932 8.298 1.00 95.25 69 SER A CA 1
ATOM 545 C C . SER A 1 69 ? -13.109 3.402 8.383 1.00 95.25 69 SER A C 1
ATOM 547 O O . SER A 1 69 ? -12.748 4.031 9.362 1.00 95.25 69 SER A O 1
ATOM 549 N N . LYS A 1 70 ? -13.837 3.975 7.420 1.00 90.44 70 LYS A N 1
ATOM 550 C CA . LYS A 1 70 ? -14.527 5.269 7.591 1.00 90.44 70 LYS A CA 1
ATOM 551 C C . LYS A 1 70 ? -16.036 5.129 7.763 1.00 90.44 70 LYS A C 1
ATOM 553 O O . LYS A 1 70 ? -16.668 6.064 8.233 1.00 90.44 70 LYS A O 1
ATOM 558 N N . SER A 1 71 ? -16.596 4.002 7.329 1.00 80.00 71 SER A N 1
ATOM 559 C CA . SER A 1 71 ? -18.047 3.807 7.213 1.00 80.00 71 SER A CA 1
ATOM 560 C C . SER A 1 71 ? -18.696 3.313 8.509 1.00 80.00 71 SER A C 1
ATOM 562 O O . SER A 1 71 ? -19.897 3.472 8.682 1.00 80.00 71 SER A O 1
ATOM 564 N N . TYR A 1 72 ? -17.901 2.715 9.400 1.00 54.66 72 TYR A N 1
ATOM 565 C CA . TYR A 1 72 ? -18.300 2.350 10.768 1.00 54.66 72 TYR A CA 1
ATOM 566 C C . TYR A 1 72 ? -18.077 3.460 11.801 1.00 54.66 72 TYR A C 1
ATOM 568 O O . TYR A 1 72 ? -17.387 4.446 11.456 1.00 54.66 72 TYR A O 1
#

Sequence (72 aa):
SIGANVFEAQNAESRADFIHKMKIAAKEASETLYWLILCEQSPAYYYDANLKESLDEIIRILSKIIATSKSY

Mean predicted aligned error: 2.95 Å